Protein AF-A0A5B0ECW9-F1 (afdb_monomer_lite)

Organism: NCBI:txid254787

Radius of gyration: 17.34 Å; chains: 1; bounding box: 38×40×53 Å

Structure (mmCIF, N/CA/C/O backbone):
data_AF-A0A5B0ECW9-F1
#
_entry.id   AF-A0A5B0ECW9-F1
#
loop_
_atom_site.group_PDB
_atom_site.id
_atom_site.type_symbol
_atom_site.label_atom_id
_atom_site.label_alt_id
_atom_site.label_comp_id
_atom_site.label_asym_id
_atom_site.label_entity_id
_atom_site.label_seq_id
_atom_site.pdbx_PDB_ins_code
_atom_site.Cartn_x
_atom_site.Cartn_y
_atom_site.Cartn_z
_atom_site.occupancy
_atom_site.B_iso_or_equiv
_atom_site.auth_seq_id
_atom_site.auth_comp_id
_atom_site.auth_asym_id
_atom_site.auth_atom_id
_atom_site.pdbx_PDB_model_num
ATOM 1 N N . MET A 1 1 ? -18.403 -2.053 11.529 1.00 40.97 1 MET A N 1
ATOM 2 C CA . MET A 1 1 ? -18.933 -3.393 11.185 1.00 40.97 1 MET A CA 1
ATOM 3 C C . MET A 1 1 ? -17.736 -4.323 11.004 1.00 40.97 1 MET A C 1
ATOM 5 O O . MET A 1 1 ? -16.914 -4.023 10.150 1.00 40.97 1 MET A O 1
ATOM 9 N N . GLN A 1 2 ? -17.565 -5.348 11.848 1.00 51.03 2 GLN A N 1
ATOM 10 C CA . GLN A 1 2 ? -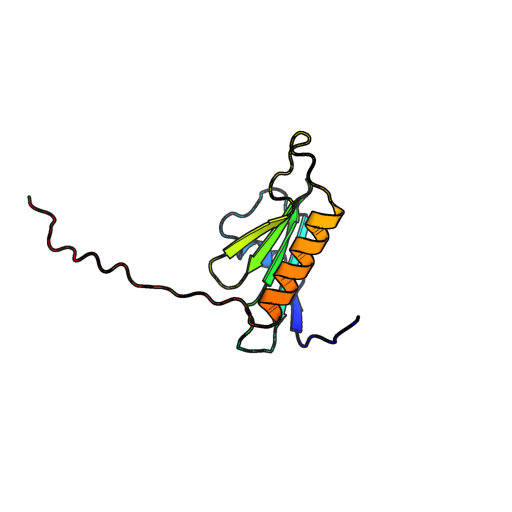16.448 -6.302 11.741 1.00 51.03 2 GLN A CA 1
ATOM 11 C C . GLN A 1 2 ? -16.870 -7.473 10.848 1.00 51.03 2 GLN A C 1
ATOM 13 O O . GLN A 1 2 ? -17.798 -8.202 11.187 1.00 51.03 2 GLN A O 1
ATOM 18 N N . SER A 1 3 ? -16.212 -7.624 9.704 1.00 62.00 3 SER A N 1
ATOM 19 C CA . SER A 1 3 ? -16.269 -8.814 8.854 1.00 62.00 3 SER A CA 1
ATOM 20 C C . SER A 1 3 ? -15.006 -9.640 9.085 1.00 62.00 3 SER A C 1
ATOM 22 O O . SER A 1 3 ? -13.915 -9.081 9.179 1.00 62.00 3 SER A O 1
ATOM 24 N N . THR A 1 4 ? -15.139 -10.961 9.188 1.00 73.75 4 THR A N 1
ATOM 25 C CA . THR A 1 4 ? -13.983 -11.863 9.249 1.00 73.75 4 THR A CA 1
ATOM 26 C C . THR A 1 4 ? -13.415 -12.028 7.844 1.00 73.75 4 THR A C 1
ATOM 28 O O . THR A 1 4 ? -14.128 -12.467 6.945 1.00 73.75 4 THR A O 1
ATOM 31 N N . PHE A 1 5 ? -12.147 -11.667 7.659 1.00 73.69 5 PHE A N 1
ATOM 32 C CA . PHE A 1 5 ? -11.414 -11.896 6.417 1.00 73.69 5 PHE A CA 1
ATOM 33 C C . PHE A 1 5 ? -10.542 -13.143 6.568 1.00 73.69 5 PHE A C 1
ATOM 35 O O . PHE A 1 5 ? -9.870 -13.304 7.585 1.00 73.69 5 PHE A O 1
ATOM 42 N N . ASP A 1 6 ? -10.566 -14.018 5.566 1.00 88.19 6 ASP A N 1
ATOM 43 C CA . ASP A 1 6 ? -9.714 -15.206 5.517 1.00 88.19 6 ASP A CA 1
ATOM 44 C C . ASP A 1 6 ? -8.411 -14.868 4.784 1.00 88.19 6 ASP A C 1
ATOM 46 O O . ASP A 1 6 ? -8.354 -14.819 3.550 1.00 88.19 6 ASP A O 1
ATOM 5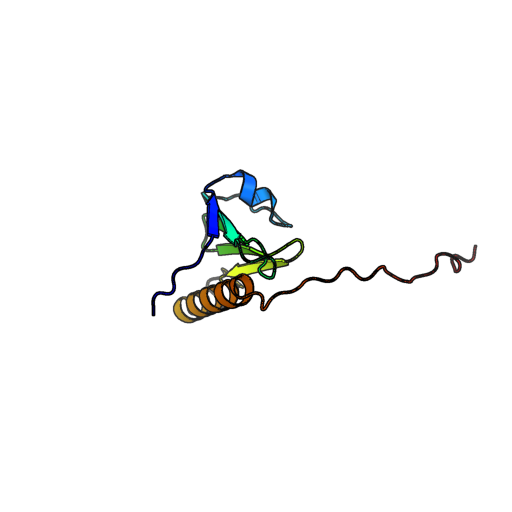0 N N . VAL A 1 7 ? -7.386 -14.539 5.568 1.00 89.50 7 VAL A N 1
ATOM 51 C CA . VAL A 1 7 ? -6.092 -14.048 5.089 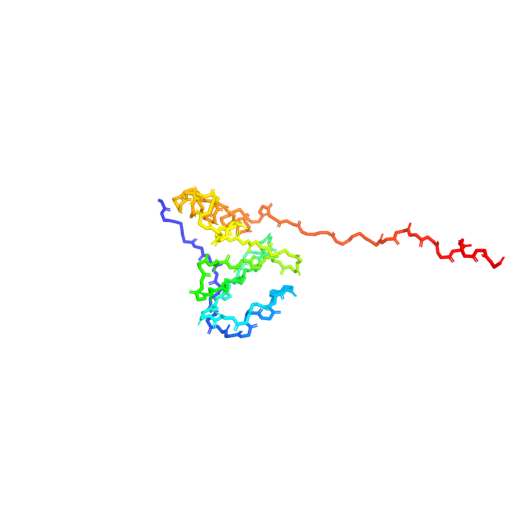1.00 89.50 7 VAL A CA 1
ATOM 52 C C . VAL A 1 7 ? -4.963 -14.680 5.895 1.00 89.50 7 VAL A C 1
ATOM 54 O O . VAL A 1 7 ? -5.105 -14.923 7.095 1.00 89.50 7 VAL A O 1
ATOM 57 N N . ASP A 1 8 ? -3.824 -14.898 5.250 1.00 93.31 8 ASP A N 1
ATOM 58 C CA . ASP A 1 8 ? -2.566 -15.166 5.935 1.00 93.31 8 ASP A CA 1
ATOM 59 C C . ASP A 1 8 ? -1.835 -13.835 6.168 1.00 93.31 8 ASP A C 1
ATOM 61 O O . ASP A 1 8 ? -1.788 -12.975 5.285 1.00 93.31 8 ASP A O 1
ATOM 65 N N . VAL A 1 9 ? -1.291 -13.645 7.373 1.00 94.06 9 VAL A N 1
ATOM 66 C CA . VAL A 1 9 ? -0.584 -12.418 7.771 1.00 94.06 9 VAL A CA 1
ATOM 67 C C . VAL A 1 9 ? 0.844 -12.763 8.154 1.00 94.06 9 VAL A C 1
ATOM 69 O O . VAL A 1 9 ? 1.079 -13.589 9.036 1.00 94.06 9 VAL A O 1
ATOM 72 N N . GLU A 1 10 ? 1.801 -12.089 7.529 1.00 95.56 10 GLU A N 1
ATOM 73 C CA . GLU A 1 10 ? 3.223 -12.283 7.772 1.00 95.56 10 GLU A CA 1
ATOM 74 C C . GLU A 1 10 ? 3.898 -10.949 8.102 1.00 95.56 10 GLU A C 1
ATOM 76 O O . GLU A 1 10 ? 3.936 -10.026 7.292 1.00 95.56 10 GLU A O 1
ATOM 81 N N . GLN A 1 11 ? 4.477 -10.846 9.297 1.00 95.06 11 GLN A N 1
ATOM 82 C CA . GLN A 1 11 ? 5.305 -9.702 9.680 1.00 95.06 11 GLN A CA 1
ATOM 83 C C . GLN A 1 11 ? 6.760 -10.010 9.339 1.00 95.06 11 GLN A C 1
ATOM 85 O O . GLN A 1 11 ? 7.470 -10.664 10.105 1.00 95.06 11 GLN A O 1
ATOM 90 N N . THR A 1 12 ? 7.196 -9.577 8.159 1.00 92.06 12 THR A N 1
ATOM 91 C CA . THR A 1 12 ? 8.526 -9.879 7.626 1.00 92.06 12 THR A CA 1
ATOM 92 C C . THR A 1 12 ? 9.120 -8.666 6.936 1.00 92.06 12 THR A C 1
ATOM 94 O O . THR A 1 12 ? 8.498 -8.086 6.050 1.00 92.06 12 THR A O 1
ATOM 97 N N . ARG A 1 13 ? 10.377 -8.337 7.264 1.00 89.25 13 ARG A N 1
ATOM 98 C CA . ARG A 1 13 ? 11.105 -7.241 6.598 1.00 89.25 13 ARG A CA 1
ATOM 99 C C . ARG A 1 13 ? 11.212 -7.425 5.089 1.00 89.25 13 ARG A C 1
ATOM 101 O O . ARG A 1 13 ? 11.315 -6.437 4.373 1.00 89.25 13 ARG A O 1
ATOM 108 N N . SER A 1 14 ? 11.168 -8.670 4.613 1.00 91.31 14 SER A N 1
ATOM 109 C CA . SER A 1 14 ? 11.210 -8.965 3.180 1.00 91.31 14 SER A CA 1
ATOM 110 C C . SER A 1 14 ? 10.023 -8.387 2.406 1.00 91.31 14 SER A C 1
ATOM 112 O O . SER A 1 14 ? 10.184 -8.120 1.226 1.00 91.31 14 SER A O 1
ATOM 114 N N . ALA A 1 15 ? 8.886 -8.108 3.055 1.00 92.12 15 ALA A N 1
ATOM 115 C CA . ALA A 1 15 ? 7.728 -7.506 2.393 1.00 92.12 15 ALA A CA 1
ATOM 116 C C . ALA A 1 15 ? 7.984 -6.060 1.930 1.00 92.12 15 ALA A C 1
ATOM 118 O O . ALA A 1 15 ? 7.287 -5.568 1.053 1.00 92.12 15 ALA A O 1
ATOM 119 N N . ALA A 1 16 ? 9.013 -5.378 2.453 1.00 92.00 16 ALA A N 1
ATOM 120 C CA . ALA A 1 16 ? 9.439 -4.095 1.889 1.00 92.00 16 ALA A CA 1
ATOM 121 C C . ALA A 1 16 ? 9.970 -4.231 0.455 1.00 92.00 16 ALA A C 1
ATOM 123 O O . ALA A 1 16 ? 9.907 -3.269 -0.299 1.00 92.00 16 ALA A O 1
ATOM 124 N N . MET A 1 17 ? 10.478 -5.411 0.078 1.00 92.56 17 MET A N 1
ATOM 125 C CA . MET A 1 17 ? 10.997 -5.671 -1.268 1.00 92.56 17 MET A CA 1
ATOM 126 C C . MET A 1 17 ? 9.891 -5.839 -2.313 1.00 92.56 17 MET A C 1
ATOM 128 O O . MET A 1 17 ? 10.206 -5.914 -3.496 1.00 92.56 17 MET A O 1
ATOM 132 N N . ASP A 1 18 ? 8.629 -5.903 -1.880 1.00 92.56 18 ASP A N 1
ATOM 133 C CA . ASP A 1 18 ? 7.478 -5.940 -2.779 1.00 92.56 18 ASP A CA 1
ATOM 134 C C . ASP A 1 18 ? 7.229 -4.540 -3.385 1.00 92.56 18 ASP A C 1
ATOM 136 O O . ASP A 1 18 ? 6.721 -4.435 -4.496 1.00 92.56 18 ASP A O 1
ATOM 140 N N . LEU A 1 19 ? 7.659 -3.459 -2.710 1.00 92.69 19 LEU A N 1
ATOM 141 C CA . LEU A 1 19 ? 7.585 -2.098 -3.253 1.00 92.69 19 LEU A CA 1
ATOM 142 C C . LEU A 1 19 ? 8.479 -1.926 -4.484 1.00 92.69 19 LEU A C 1
ATOM 144 O O . LEU A 1 19 ? 9.618 -2.396 -4.519 1.00 92.69 19 LEU A O 1
ATOM 148 N N . ILE A 1 20 ? 8.012 -1.123 -5.442 1.00 91.69 20 ILE A N 1
ATOM 149 C CA . ILE A 1 20 ? 8.801 -0.738 -6.620 1.00 91.69 20 ILE A CA 1
ATOM 150 C C . ILE A 1 20 ? 9.992 0.121 -6.195 1.00 91.69 20 ILE A C 1
ATOM 152 O O . ILE A 1 20 ? 11.105 -0.053 -6.693 1.00 91.69 20 ILE A O 1
ATOM 156 N N . ASN A 1 21 ? 9.755 1.047 -5.263 1.00 89.38 21 ASN A N 1
ATOM 157 C CA . ASN A 1 21 ? 10.781 1.903 -4.681 1.00 89.38 21 ASN A CA 1
ATOM 158 C C . ASN A 1 21 ? 10.771 1.736 -3.162 1.00 89.38 21 ASN A C 1
ATOM 160 O O . ASN A 1 21 ? 9.880 2.235 -2.473 1.00 89.38 21 ASN A O 1
ATOM 164 N N . VAL A 1 22 ? 11.772 1.027 -2.647 1.00 91.19 22 VAL A N 1
ATOM 165 C CA . VAL A 1 22 ? 11.892 0.758 -1.213 1.00 91.19 22 VAL A CA 1
ATOM 166 C C . VAL A 1 22 ? 12.409 2.014 -0.495 1.00 91.19 22 VAL A C 1
ATOM 168 O O . VAL A 1 22 ? 13.467 2.514 -0.880 1.00 91.19 22 VAL A O 1
ATOM 171 N N . PRO A 1 23 ? 11.708 2.533 0.531 1.00 89.00 23 PRO A N 1
ATOM 172 C CA . PRO A 1 23 ? 12.192 3.668 1.311 1.00 89.00 23 PRO A CA 1
ATOM 173 C C . PRO A 1 23 ? 13.354 3.259 2.229 1.00 89.00 23 PRO A C 1
ATOM 175 O O . PRO A 1 23 ? 13.458 2.108 2.653 1.00 89.00 23 PRO A O 1
ATOM 178 N N . ASP A 1 24 ? 14.224 4.211 2.567 1.00 88.88 24 ASP A N 1
ATOM 179 C CA . ASP A 1 24 ? 15.399 3.958 3.415 1.00 88.88 24 ASP A CA 1
ATOM 180 C C . ASP A 1 24 ? 15.042 3.776 4.904 1.00 88.88 24 ASP A C 1
ATOM 182 O O . ASP A 1 24 ? 15.787 3.152 5.662 1.00 88.88 24 ASP A O 1
ATOM 186 N N . ASP A 1 25 ? 13.900 4.311 5.342 1.00 91.31 25 ASP A N 1
ATOM 187 C CA . ASP A 1 25 ? 13.492 4.422 6.744 1.00 91.31 25 ASP A CA 1
ATOM 188 C C . ASP A 1 25 ? 12.346 3.468 7.124 1.00 91.31 25 ASP A C 1
ATOM 190 O O . ASP A 1 25 ? 11.475 3.800 7.928 1.00 91.31 25 ASP A O 1
ATOM 194 N N . VAL A 1 26 ? 12.353 2.247 6.579 1.00 93.44 26 VAL A N 1
ATOM 195 C CA . VAL A 1 26 ? 11.373 1.203 6.925 1.00 93.44 26 VAL A CA 1
ATOM 196 C C . V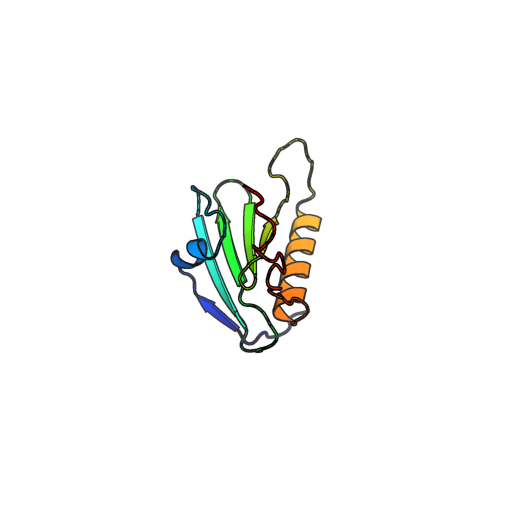AL A 1 26 ? 11.444 0.846 8.413 1.00 93.44 26 VAL A C 1
ATOM 198 O O . VAL A 1 26 ? 12.443 0.316 8.906 1.00 93.44 26 VAL A O 1
ATOM 201 N N . VAL A 1 27 ? 10.329 1.046 9.114 1.00 94.50 27 VAL A N 1
ATOM 202 C CA . VAL A 1 27 ? 10.155 0.715 10.534 1.00 94.50 27 VAL A CA 1
ATOM 203 C C . VAL A 1 27 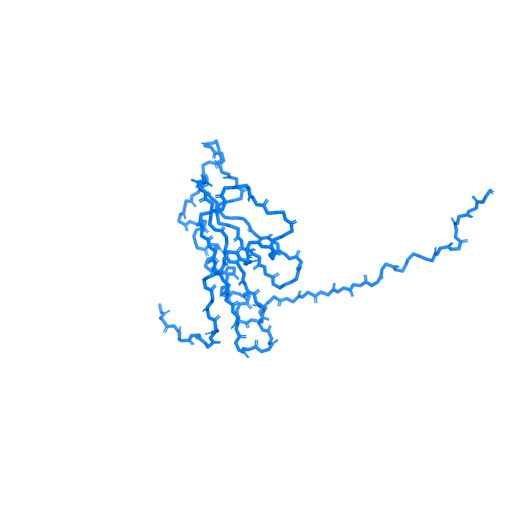? 9.500 -0.653 10.695 1.00 94.50 27 VAL A C 1
ATOM 205 O O . VAL A 1 27 ? 9.980 -1.495 11.457 1.00 94.50 27 VAL A O 1
ATOM 208 N N . GLN A 1 28 ? 8.405 -0.891 9.971 1.00 94.50 28 GLN A N 1
ATOM 209 C CA . GLN A 1 28 ? 7.620 -2.118 10.076 1.00 94.50 28 GLN A CA 1
ATOM 210 C C . GLN A 1 28 ? 7.055 -2.525 8.723 1.00 94.50 28 GLN A C 1
ATOM 212 O O . GLN A 1 28 ? 6.790 -1.703 7.855 1.00 94.50 28 GLN A O 1
ATOM 217 N N . THR A 1 29 ? 6.860 -3.826 8.564 1.00 96.75 29 THR A N 1
ATOM 218 C CA . THR A 1 29 ? 6.348 -4.441 7.345 1.00 96.75 29 THR A CA 1
ATOM 219 C C . THR A 1 29 ? 5.340 -5.521 7.693 1.00 96.75 29 THR A C 1
ATOM 221 O O . THR A 1 29 ? 5.547 -6.293 8.634 1.00 96.75 29 THR A O 1
ATOM 224 N N . VAL A 1 30 ? 4.244 -5.569 6.944 1.00 96.44 30 VAL A N 1
ATOM 225 C CA . VAL A 1 30 ? 3.201 -6.585 7.096 1.00 96.44 30 VAL A CA 1
ATOM 226 C C . VAL A 1 30 ? 2.731 -7.002 5.715 1.00 96.44 30 VAL A C 1
ATOM 228 O O . VAL A 1 30 ? 2.190 -6.187 4.978 1.00 96.44 30 VAL A O 1
ATOM 231 N N . ARG A 1 31 ? 2.896 -8.274 5.374 1.00 95.75 31 ARG A N 1
ATOM 232 C CA . ARG A 1 31 ? 2.301 -8.870 4.183 1.00 95.75 31 ARG A CA 1
ATOM 233 C C . ARG A 1 31 ? 0.984 -9.539 4.548 1.00 95.75 31 ARG A C 1
ATOM 235 O O . ARG A 1 31 ? 0.904 -10.263 5.539 1.00 95.75 31 ARG A O 1
ATOM 242 N N . ILE A 1 32 ? -0.037 -9.291 3.743 1.00 93.88 32 ILE A N 1
ATOM 243 C CA . ILE A 1 32 ? -1.356 -9.903 3.844 1.00 93.88 32 ILE A CA 1
ATOM 244 C C . ILE A 1 32 ? -1.627 -10.633 2.536 1.00 93.88 32 ILE A C 1
ATOM 246 O O . ILE A 1 32 ? -1.608 -10.031 1.465 1.00 93.88 32 ILE A O 1
ATOM 250 N N . VAL A 1 33 ? -1.902 -11.929 2.626 1.00 93.25 33 VAL A N 1
ATOM 251 C CA . VAL A 1 33 ? -2.243 -12.767 1.476 1.00 93.25 33 VAL A CA 1
ATOM 252 C C . VAL A 1 33 ? -3.674 -13.268 1.658 1.00 93.25 33 VAL A C 1
ATOM 254 O O . VAL A 1 33 ? -3.913 -14.144 2.492 1.00 93.25 33 VAL A O 1
ATOM 257 N N . PRO A 1 34 ? -4.653 -12.709 0.929 1.00 91.81 34 PRO A N 1
ATOM 258 C CA . PRO A 1 34 ? -6.016 -13.224 0.953 1.00 91.81 34 PRO A CA 1
ATOM 259 C C . PRO A 1 34 ? -6.106 -14.655 0.414 1.00 91.81 34 PRO A C 1
ATOM 261 O O . PRO A 1 34 ? -5.426 -15.000 -0.549 1.00 91.81 34 PRO A O 1
ATOM 264 N N . ARG A 1 35 ? -6.988 -15.489 0.988 1.00 90.38 35 ARG A N 1
ATOM 265 C CA . ARG A 1 35 ? -7.283 -16.823 0.422 1.00 90.38 35 ARG A CA 1
ATOM 266 C C . ARG A 1 35 ? -8.190 -16.772 -0.806 1.00 90.38 35 ARG A C 1
ATOM 268 O O . ARG A 1 35 ? -8.281 -17.753 -1.541 1.00 90.38 35 ARG A O 1
ATOM 275 N N . ASN A 1 36 ? -8.889 -15.656 -1.009 1.00 88.50 36 ASN A N 1
ATOM 276 C CA . ASN A 1 36 ? -9.711 -15.442 -2.191 1.00 88.50 36 ASN A CA 1
ATOM 277 C C . ASN A 1 36 ? -8.800 -15.269 -3.425 1.00 88.50 36 ASN A C 1
ATOM 279 O O . ASN A 1 36 ? -8.033 -14.308 -3.444 1.00 88.50 36 ASN A O 1
ATOM 283 N N . PRO A 1 37 ? -8.888 -16.137 -4.451 1.00 86.50 37 PRO A N 1
ATOM 284 C CA . PRO A 1 37 ? -8.036 -16.046 -5.638 1.00 86.50 37 PRO A CA 1
ATOM 285 C C . PRO A 1 37 ? -8.276 -14.788 -6.485 1.00 86.50 37 PRO A C 1
ATOM 287 O O . PRO A 1 37 ? -7.402 -14.419 -7.263 1.00 86.50 37 PRO A O 1
ATOM 290 N N . ASP A 1 38 ? -9.431 -14.133 -6.337 1.00 88.56 38 ASP A N 1
ATOM 291 C CA . ASP A 1 38 ? -9.740 -12.885 -7.044 1.00 88.56 38 ASP A CA 1
ATOM 292 C C . ASP A 1 38 ? -9.157 -11.648 -6.336 1.00 88.56 38 ASP A C 1
ATOM 294 O O . ASP A 1 38 ? -9.202 -10.546 -6.879 1.00 88.56 38 ASP A O 1
ATOM 298 N N . ALA A 1 39 ? -8.628 -11.804 -5.119 1.00 92.06 39 ALA A N 1
ATOM 299 C CA . ALA A 1 39 ? -8.070 -10.719 -4.324 1.00 92.06 39 ALA A CA 1
ATOM 300 C C . ALA A 1 39 ? -6.541 -10.684 -4.424 1.00 92.06 39 ALA A C 1
ATOM 302 O O . ALA A 1 39 ? -5.863 -11.704 -4.299 1.00 92.06 39 ALA A O 1
ATOM 303 N N . ALA A 1 40 ? -5.988 -9.487 -4.607 1.00 93.25 40 ALA A N 1
ATOM 304 C CA . ALA A 1 40 ? -4.545 -9.312 -4.693 1.00 93.25 40 ALA A CA 1
ATOM 305 C C . ALA A 1 40 ? -3.880 -9.354 -3.299 1.00 93.25 40 ALA A C 1
ATOM 307 O O . ALA A 1 40 ? -4.473 -8.880 -2.322 1.00 93.25 40 ALA A O 1
ATOM 308 N N . PRO A 1 41 ? -2.646 -9.885 -3.186 1.00 93.94 41 PRO A N 1
ATOM 309 C CA . PRO A 1 41 ? -1.845 -9.747 -1.976 1.00 93.94 41 PRO A CA 1
ATOM 310 C C . PRO A 1 41 ? -1.492 -8.276 -1.726 1.00 93.94 41 PRO A C 1
ATOM 312 O O . PRO A 1 41 ? -1.400 -7.476 -2.659 1.00 93.94 41 PRO A O 1
ATOM 315 N N . LEU A 1 42 ? -1.286 -7.940 -0.455 1.00 96.00 42 LEU A N 1
ATOM 316 C CA . LEU A 1 42 ? -0.937 -6.600 0.003 1.00 96.00 42 LEU A CA 1
ATOM 317 C C . LEU A 1 42 ? 0.346 -6.631 0.831 1.00 96.00 42 LEU A C 1
ATOM 319 O O . LEU A 1 42 ? 0.520 -7.528 1.658 1.00 96.00 42 LEU A O 1
ATOM 323 N N . ALA A 1 43 ? 1.190 -5.613 0.694 1.00 96.88 43 ALA A N 1
ATOM 324 C CA . ALA A 1 43 ? 2.288 -5.361 1.620 1.00 96.88 43 ALA A CA 1
ATOM 325 C C . ALA A 1 43 ? 2.197 -3.941 2.181 1.00 96.88 43 ALA A C 1
ATOM 327 O O . ALA A 1 43 ? 2.257 -2.958 1.450 1.00 96.88 43 ALA A O 1
ATOM 328 N N . PHE A 1 44 ? 2.062 -3.842 3.498 1.00 96.38 44 PHE A N 1
ATOM 329 C CA . PHE A 1 44 ? 2.156 -2.596 4.243 1.00 96.38 44 PHE A CA 1
ATOM 330 C C . PHE A 1 44 ? 3.606 -2.372 4.631 1.00 96.38 44 PHE A C 1
ATOM 332 O O . PHE A 1 44 ? 4.226 -3.246 5.241 1.00 96.38 44 PHE A O 1
ATOM 339 N N . VAL A 1 45 ? 4.119 -1.185 4.345 1.00 96.12 45 VAL A N 1
ATOM 340 C CA . VAL A 1 45 ? 5.449 -0.741 4.746 1.00 96.12 45 VAL A CA 1
ATOM 341 C C . VAL A 1 45 ? 5.291 0.596 5.455 1.00 96.12 45 VAL A C 1
ATOM 343 O O . VAL A 1 45 ? 4.904 1.597 4.858 1.00 96.12 45 VAL A O 1
ATOM 346 N N . LEU A 1 46 ? 5.533 0.580 6.762 1.00 93.94 46 LEU A N 1
ATOM 347 C CA . LEU A 1 46 ? 5.450 1.743 7.634 1.00 93.94 46 LEU A CA 1
ATOM 348 C C . LEU A 1 46 ? 6.849 2.342 7.763 1.00 93.94 46 LEU A C 1
ATOM 350 O O . LEU A 1 46 ? 7.800 1.615 8.072 1.00 93.94 46 LEU A O 1
ATOM 354 N N . THR A 1 47 ? 6.957 3.647 7.556 1.00 91.69 47 THR A N 1
ATOM 355 C CA . THR A 1 47 ? 8.209 4.417 7.596 1.00 91.69 47 THR A CA 1
ATOM 356 C C . THR A 1 47 ? 8.296 5.280 8.862 1.00 91.69 47 THR A C 1
ATOM 358 O O . THR A 1 47 ? 7.388 5.279 9.700 1.00 91.69 47 THR A O 1
ATOM 361 N N . GLY A 1 48 ? 9.421 5.972 9.060 1.00 84.94 48 GLY A N 1
ATOM 362 C CA . GLY A 1 48 ? 9.683 6.795 10.242 1.00 84.94 48 GLY A CA 1
ATOM 363 C C . GLY A 1 48 ? 9.078 8.202 10.184 1.00 84.94 48 GLY A C 1
ATOM 364 O O . GLY A 1 48 ? 8.799 8.783 11.234 1.00 84.94 48 GLY A O 1
ATOM 365 N N . PHE A 1 49 ? 8.856 8.749 8.988 1.00 75.81 49 PHE A N 1
ATOM 366 C CA . PHE A 1 49 ? 8.181 10.032 8.757 1.00 75.81 49 PHE A CA 1
ATOM 367 C C . PHE A 1 49 ? 6.919 9.795 7.916 1.00 75.81 49 PHE A C 1
ATOM 369 O O . PHE A 1 49 ? 6.990 9.028 6.964 1.00 75.81 49 PHE A O 1
ATOM 376 N N . PRO A 1 50 ? 5.760 10.369 8.291 1.00 68.31 50 PRO A N 1
ATOM 377 C CA . PRO A 1 50 ? 4.481 9.670 8.329 1.00 68.31 50 PRO A CA 1
ATOM 378 C C . PRO A 1 50 ? 4.014 9.254 6.940 1.00 68.31 50 PRO A C 1
ATOM 380 O O . PRO A 1 50 ? 3.262 9.985 6.309 1.00 68.31 50 PRO A O 1
ATOM 383 N N . THR A 1 51 ? 4.435 8.076 6.482 1.00 83.00 51 THR A N 1
ATOM 384 C CA . THR A 1 51 ? 3.910 7.446 5.276 1.00 83.00 51 THR A CA 1
ATOM 385 C C . THR A 1 51 ? 3.655 5.965 5.523 1.00 83.00 51 THR A C 1
ATOM 387 O O . THR A 1 51 ? 4.433 5.234 6.142 1.00 83.00 51 THR A O 1
ATOM 390 N N . VAL A 1 52 ? 2.515 5.504 5.027 1.00 93.00 52 VAL A N 1
ATOM 391 C CA . VAL A 1 52 ? 2.229 4.088 4.838 1.00 93.00 52 VAL A CA 1
ATOM 392 C C . VAL A 1 52 ? 2.304 3.838 3.347 1.00 93.00 52 VAL A C 1
ATOM 394 O O . VAL A 1 52 ? 1.516 4.387 2.576 1.00 93.00 52 VAL A O 1
ATOM 397 N N . HIS A 1 53 ? 3.262 3.013 2.943 1.00 94.69 53 HIS A N 1
ATOM 398 C CA . HIS A 1 53 ? 3.317 2.497 1.587 1.00 94.69 53 HIS A CA 1
ATOM 399 C C . HIS A 1 53 ? 2.527 1.191 1.557 1.00 94.69 53 HIS A C 1
ATOM 401 O O . HIS A 1 53 ? 2.742 0.306 2.388 1.00 94.69 53 HIS A O 1
ATOM 407 N N . LEU A 1 54 ? 1.600 1.087 0.616 1.00 95.69 54 LEU A N 1
ATOM 408 C CA . LEU A 1 54 ? 0.796 -0.102 0.384 1.00 95.69 54 LEU A CA 1
ATOM 409 C C . LEU A 1 54 ? 1.121 -0.625 -1.011 1.00 95.69 54 LEU A C 1
ATOM 411 O O . LEU A 1 54 ? 0.681 -0.043 -1.998 1.00 95.69 54 LEU A O 1
ATOM 415 N N . HIS A 1 55 ? 1.865 -1.723 -1.084 1.00 96.69 55 HIS A N 1
ATOM 416 C CA . HIS A 1 55 ? 1.986 -2.481 -2.322 1.00 96.69 55 HIS A CA 1
ATOM 417 C C . HIS A 1 55 ? 0.743 -3.350 -2.509 1.00 96.69 55 HIS A C 1
ATOM 419 O O . HIS A 1 55 ? 0.287 -3.984 -1.551 1.00 96.69 55 HIS A O 1
ATOM 425 N N . ALA A 1 56 ? 0.222 -3.411 -3.728 1.00 95.25 56 ALA A N 1
ATOM 426 C CA . ALA A 1 56 ? -0.913 -4.233 -4.104 1.00 95.25 56 ALA A CA 1
ATOM 427 C C . ALA A 1 56 ? -0.627 -5.003 -5.394 1.00 95.25 56 ALA A C 1
ATOM 429 O O . ALA A 1 56 ? -0.288 -4.412 -6.419 1.00 95.25 56 ALA A O 1
ATOM 430 N N . GLY A 1 57 ? -0.846 -6.318 -5.352 1.00 92.94 57 GLY A N 1
ATOM 431 C CA . GLY A 1 57 ? -0.666 -7.171 -6.522 1.00 92.94 57 GLY A CA 1
ATOM 432 C C . GLY A 1 57 ? 0.800 -7.299 -6.914 1.00 92.94 57 GLY A C 1
ATOM 433 O O . GLY A 1 57 ? 1.588 -7.841 -6.141 1.00 92.94 57 GLY A O 1
ATOM 434 N N . LEU A 1 58 ? 1.123 -6.881 -8.136 1.00 90.69 58 LEU A N 1
ATOM 435 C CA . LEU A 1 58 ? 2.469 -6.956 -8.702 1.00 90.69 58 LEU A CA 1
ATOM 436 C C . LEU A 1 58 ? 3.036 -5.583 -9.090 1.00 90.69 58 LEU A C 1
ATOM 438 O O . LEU A 1 58 ? 4.252 -5.442 -9.215 1.00 90.69 58 LEU A O 1
ATOM 442 N N . LEU A 1 59 ? 2.185 -4.593 -9.367 1.00 91.31 59 LEU A N 1
ATOM 443 C CA . LEU A 1 59 ? 2.580 -3.384 -10.093 1.00 91.31 59 LEU A CA 1
ATOM 444 C C . LEU A 1 59 ? 2.242 -2.082 -9.378 1.00 91.31 59 LEU A C 1
ATOM 446 O O . LEU A 1 59 ? 2.675 -1.035 -9.860 1.00 91.31 59 LEU A O 1
ATOM 450 N N . GLN A 1 60 ? 1.454 -2.098 -8.304 1.00 93.88 60 GLN A N 1
ATOM 451 C CA . GLN A 1 60 ? 0.916 -0.857 -7.760 1.00 93.88 60 GLN A CA 1
ATOM 452 C C . GLN A 1 60 ? 1.359 -0.585 -6.332 1.00 93.88 60 GLN A C 1
ATOM 454 O O . GLN A 1 60 ? 1.004 -1.306 -5.405 1.00 93.88 60 GLN A O 1
ATOM 459 N N . ASP A 1 61 ? 2.031 0.551 -6.171 1.00 94.69 61 ASP A N 1
ATOM 460 C CA . ASP A 1 61 ? 2.285 1.172 -4.879 1.00 94.69 61 ASP A CA 1
ATOM 461 C C . ASP A 1 61 ? 1.280 2.312 -4.659 1.00 94.69 61 ASP A C 1
ATOM 463 O O . ASP A 1 61 ? 1.033 3.139 -5.543 1.00 94.69 61 ASP A O 1
ATOM 467 N N . PHE A 1 62 ? 0.693 2.355 -3.469 1.00 93.81 62 PHE A N 1
ATOM 468 C CA . PHE A 1 62 ? -0.069 3.487 -2.954 1.00 93.81 62 PHE A CA 1
ATOM 469 C C . PHE A 1 62 ? 0.672 4.100 -1.765 1.00 93.81 62 PHE A C 1
ATOM 471 O O . PHE A 1 62 ? 1.371 3.398 -1.030 1.00 93.81 62 PHE A O 1
ATOM 478 N N . HIS A 1 63 ? 0.489 5.401 -1.550 1.00 92.25 63 HIS A N 1
ATOM 479 C CA . HIS A 1 63 ? 1.121 6.140 -0.460 1.00 92.25 63 HIS A CA 1
ATOM 480 C C . HIS A 1 63 ? 0.064 6.939 0.293 1.00 92.25 63 HIS A C 1
ATOM 482 O O . HIS A 1 63 ? -0.726 7.653 -0.325 1.00 92.25 63 HIS A O 1
ATOM 488 N N . PHE A 1 64 ? 0.060 6.799 1.615 1.00 92.56 64 PHE A N 1
ATOM 489 C CA . PHE A 1 64 ? -0.871 7.486 2.502 1.00 92.56 64 PHE A CA 1
ATOM 490 C C . PHE A 1 64 ? -0.092 8.154 3.637 1.00 92.56 64 PHE A C 1
ATOM 492 O O . PHE A 1 64 ? 0.558 7.436 4.406 1.00 92.56 64 PHE A O 1
ATOM 499 N N . PRO A 1 65 ? -0.133 9.490 3.776 1.00 90.38 65 PRO A N 1
ATOM 500 C CA . PRO A 1 65 ? -0.710 10.474 2.857 1.00 90.38 65 PRO A CA 1
ATOM 501 C C . PRO A 1 65 ? 0.021 10.513 1.507 1.00 90.38 65 PRO A C 1
ATOM 503 O O . PRO A 1 65 ? 1.117 9.965 1.355 1.00 90.38 65 PRO A O 1
ATOM 506 N N . SER A 1 66 ? -0.598 11.167 0.526 1.00 86.56 66 SER A N 1
ATOM 507 C CA . SER A 1 66 ? -0.017 11.334 -0.810 1.00 86.56 66 SER A CA 1
ATOM 508 C C . SER A 1 66 ? 1.129 12.353 -0.818 1.00 86.56 66 SER A C 1
ATOM 510 O O . SER A 1 66 ? 2.078 12.221 -1.595 1.00 86.56 66 SER A O 1
ATOM 512 N N . CYS A 1 67 ? 1.084 13.328 0.093 1.00 86.00 67 CYS A N 1
ATOM 513 C CA . CYS A 1 67 ? 2.144 14.272 0.387 1.00 86.00 67 CYS A CA 1
ATOM 514 C C . CYS A 1 67 ? 2.373 14.358 1.903 1.00 86.00 67 CYS A C 1
ATOM 516 O O . CYS A 1 67 ? 1.486 14.679 2.685 1.00 86.00 67 CYS A O 1
ATOM 518 N N . ALA A 1 68 ? 3.610 14.126 2.335 1.00 78.50 68 ALA A N 1
ATOM 519 C CA . ALA A 1 68 ? 3.985 14.238 3.745 1.00 78.50 68 ALA A CA 1
ATOM 520 C C . ALA A 1 68 ? 4.439 15.658 4.143 1.00 78.50 68 ALA A C 1
ATOM 522 O O . ALA A 1 68 ? 5.017 15.838 5.216 1.00 78.50 68 ALA A O 1
ATOM 523 N N . CYS A 1 69 ? 4.266 16.663 3.274 1.00 85.50 69 CYS A N 1
ATOM 524 C CA . CYS A 1 69 ? 4.662 18.028 3.610 1.00 85.50 69 CYS A CA 1
ATOM 525 C C . CYS A 1 69 ? 3.645 18.681 4.553 1.00 85.50 69 CYS A C 1
ATOM 527 O O . CYS A 1 69 ? 2.451 18.393 4.523 1.00 85.50 69 CYS A O 1
ATOM 529 N N . ASP A 1 70 ? 4.125 19.613 5.365 1.00 81.88 70 ASP A N 1
ATOM 530 C CA . ASP A 1 70 ? 3.309 20.410 6.280 1.00 81.88 70 ASP A CA 1
ATOM 531 C C . ASP A 1 70 ? 2.466 21.483 5.570 1.00 81.88 70 ASP A C 1
ATOM 533 O O . ASP A 1 70 ? 1.638 22.124 6.202 1.00 81.88 70 ASP A O 1
ATOM 537 N N . ALA A 1 71 ? 2.667 21.685 4.265 1.00 86.69 71 ALA A N 1
ATOM 538 C CA . ALA A 1 71 ? 1.959 22.690 3.476 1.00 86.69 71 ALA A CA 1
ATOM 539 C C . ALA A 1 71 ? 0.692 22.162 2.786 1.00 86.69 71 ALA A C 1
ATOM 541 O O . ALA A 1 71 ? -0.140 22.960 2.358 1.00 86.69 71 ALA A O 1
ATOM 542 N N . CYS A 1 72 ? 0.565 20.844 2.609 1.00 85.25 72 CYS A N 1
ATOM 543 C CA . CYS A 1 72 ? -0.570 20.244 1.905 1.00 85.25 72 CYS A CA 1
ATOM 544 C C . CYS A 1 72 ? -1.812 20.083 2.790 1.00 85.25 72 CYS A C 1
ATOM 546 O O . CYS A 1 72 ? -2.877 19.818 2.239 1.00 85.25 72 CYS A O 1
ATOM 548 N N . ASP A 1 73 ? -1.684 20.266 4.112 1.00 84.00 73 ASP A N 1
ATOM 549 C CA . ASP A 1 73 ? -2.774 20.165 5.095 1.00 84.00 73 ASP A CA 1
ATOM 550 C C . ASP A 1 73 ? -3.696 18.950 4.844 1.00 84.00 73 ASP A C 1
ATOM 552 O O . ASP A 1 73 ? -4.919 19.038 4.966 1.00 84.00 73 ASP A O 1
ATOM 556 N N . GLU A 1 74 ? -3.111 17.808 4.453 1.00 83.75 74 GLU A N 1
ATOM 557 C CA . GLU A 1 74 ? -3.862 16.571 4.232 1.00 83.75 74 GLU A CA 1
ATOM 558 C C . GLU A 1 74 ? -4.511 16.131 5.548 1.00 83.75 74 GLU A C 1
ATOM 560 O O . GLU A 1 74 ? -3.848 15.962 6.577 1.00 83.75 74 GLU A O 1
ATOM 565 N N . ASP A 1 75 ? -5.832 15.950 5.524 1.00 88.94 75 ASP A N 1
ATOM 566 C CA . ASP A 1 75 ? -6.567 15.531 6.707 1.00 88.94 75 ASP A CA 1
ATOM 567 C C . ASP A 1 75 ? -6.304 14.047 6.992 1.00 88.94 75 ASP A C 1
ATOM 569 O O . ASP A 1 75 ? -6.588 13.162 6.178 1.00 88.94 75 ASP A O 1
ATOM 573 N N . LEU A 1 76 ? -5.789 13.767 8.189 1.00 86.25 76 LEU A N 1
ATOM 574 C CA . LEU A 1 76 ? -5.425 12.416 8.612 1.00 86.25 76 LEU A CA 1
ATOM 575 C C . LEU A 1 76 ? -6.624 11.464 8.658 1.00 86.25 76 LEU A C 1
ATOM 577 O O . LEU A 1 76 ? -6.449 10.264 8.453 1.00 86.25 76 LEU A O 1
ATOM 581 N N . THR A 1 77 ? -7.826 11.978 8.935 1.00 91.19 77 THR A N 1
ATOM 582 C CA . THR A 1 77 ? -9.028 11.140 9.028 1.00 91.19 77 THR A CA 1
ATOM 583 C C . THR A 1 77 ? -9.430 10.658 7.642 1.00 91.19 77 THR A C 1
ATOM 585 O O . THR A 1 77 ? -9.536 9.455 7.431 1.00 91.19 77 THR A O 1
ATOM 588 N N . SER A 1 78 ? -9.543 11.575 6.682 1.00 91.56 78 SER A N 1
ATOM 589 C CA . SER A 1 78 ? -9.812 11.254 5.280 1.00 91.56 78 SER A CA 1
ATOM 590 C C . SER A 1 78 ? -8.735 10.348 4.681 1.00 91.56 78 SER A C 1
ATOM 592 O O . SER A 1 78 ? -9.058 9.350 4.051 1.00 91.56 78 SER A O 1
ATOM 594 N N . THR A 1 79 ? -7.458 10.600 4.986 1.00 92.44 79 THR A N 1
ATOM 595 C CA . THR A 1 79 ? -6.345 9.746 4.544 1.00 92.44 79 THR A CA 1
ATOM 596 C C . THR A 1 79 ? -6.483 8.315 5.075 1.00 92.44 79 THR A C 1
ATOM 598 O O . THR A 1 79 ? -6.234 7.347 4.354 1.00 92.44 79 THR A O 1
ATOM 601 N N . ALA A 1 80 ? -6.884 8.156 6.339 1.00 92.06 80 ALA A N 1
ATOM 602 C CA . ALA A 1 80 ? -7.120 6.843 6.930 1.00 92.06 80 ALA A CA 1
ATOM 603 C C . ALA A 1 80 ? -8.354 6.149 6.327 1.00 92.06 80 ALA A C 1
ATOM 605 O O . ALA A 1 80 ? -8.316 4.940 6.095 1.00 92.06 80 ALA A O 1
ATOM 606 N N . GLU A 1 81 ? -9.422 6.899 6.046 1.00 94.50 81 GLU A N 1
ATOM 607 C CA . GLU A 1 81 ? -10.615 6.397 5.357 1.00 94.50 81 GLU A CA 1
ATOM 608 C C . GLU A 1 81 ? -10.289 5.939 3.928 1.00 94.50 81 GLU A C 1
ATOM 610 O O . GLU A 1 81 ? -10.728 4.863 3.520 1.00 94.50 81 GLU A O 1
ATOM 615 N N . ASP A 1 82 ? -9.458 6.685 3.202 1.00 94.56 82 ASP A N 1
ATOM 616 C CA . ASP A 1 82 ? -9.001 6.343 1.853 1.00 94.56 82 ASP A CA 1
ATOM 617 C C . ASP A 1 82 ? -8.111 5.096 1.854 1.00 94.56 82 ASP A C 1
ATOM 619 O O . ASP A 1 82 ? -8.278 4.210 1.008 1.00 94.56 82 ASP A O 1
ATOM 623 N N . LEU A 1 83 ? -7.205 4.973 2.831 1.00 94.25 83 LEU A N 1
ATOM 624 C CA . LEU A 1 83 ? -6.424 3.752 3.041 1.00 94.25 83 LEU A CA 1
ATOM 625 C C . LEU A 1 83 ? -7.350 2.558 3.311 1.00 94.25 83 LEU A C 1
ATOM 627 O O . LEU A 1 83 ? -7.216 1.510 2.675 1.00 94.25 83 LEU A O 1
ATOM 631 N N . GLU A 1 84 ? -8.304 2.705 4.233 1.00 94.06 84 GLU A N 1
ATOM 632 C CA . GLU A 1 84 ? -9.254 1.646 4.576 1.00 94.06 84 GLU A CA 1
ATOM 633 C C . GLU A 1 84 ? -10.098 1.236 3.361 1.00 94.06 84 GLU A C 1
ATOM 635 O O . GLU A 1 84 ? -10.263 0.042 3.088 1.00 94.06 84 GLU A O 1
ATOM 640 N N . TRP A 1 85 ? -10.610 2.211 2.612 1.00 94.88 85 TRP A N 1
ATOM 641 C CA . TRP A 1 85 ? -11.387 1.982 1.401 1.00 94.88 85 TRP A CA 1
ATOM 642 C C . TRP A 1 85 ? -10.563 1.262 0.328 1.00 94.88 85 TRP A C 1
ATOM 644 O O . TRP A 1 85 ? -11.044 0.293 -0.271 1.00 94.88 85 TRP A O 1
ATOM 654 N N . THR A 1 86 ? -9.310 1.675 0.131 1.00 95.00 86 THR A N 1
ATOM 655 C CA . THR A 1 86 ? -8.385 1.074 -0.840 1.00 95.00 86 THR A CA 1
ATOM 656 C C . THR A 1 86 ? -8.119 -0.388 -0.496 1.00 95.00 86 THR A C 1
ATOM 658 O O . THR A 1 86 ? -8.345 -1.274 -1.323 1.00 95.00 86 THR A O 1
ATOM 661 N N . VAL A 1 87 ? -7.734 -0.666 0.755 1.00 93.31 87 VAL A N 1
ATOM 662 C CA . VAL A 1 87 ? -7.483 -2.031 1.243 1.00 93.31 87 VAL A CA 1
ATOM 663 C C . VAL A 1 87 ? -8.724 -2.900 1.068 1.00 93.31 87 VAL A C 1
ATOM 665 O O . VAL A 1 87 ? -8.629 -3.983 0.494 1.00 93.31 87 VAL A O 1
ATOM 668 N N . ARG A 1 88 ? -9.899 -2.424 1.504 1.00 90.94 88 ARG A N 1
ATOM 669 C CA . ARG A 1 88 ? -11.168 -3.161 1.375 1.00 90.94 88 ARG A CA 1
ATOM 670 C C . ARG A 1 88 ? -11.500 -3.484 -0.077 1.00 90.94 88 ARG A C 1
ATOM 672 O O . ARG A 1 88 ? -11.924 -4.600 -0.360 1.00 90.94 88 ARG A O 1
ATOM 679 N N . THR A 1 89 ? -11.304 -2.531 -0.983 1.00 92.25 89 THR A N 1
ATOM 680 C CA . THR A 1 89 ? -11.578 -2.715 -2.412 1.00 92.25 89 THR A CA 1
ATOM 681 C C . THR A 1 89 ? -10.682 -3.798 -3.008 1.00 92.25 89 THR A C 1
ATOM 683 O O . THR A 1 89 ? -11.172 -4.670 -3.727 1.00 92.25 89 THR A O 1
ATOM 686 N N . ILE A 1 90 ? -9.393 -3.803 -2.659 1.00 92.44 90 ILE A N 1
ATOM 687 C CA . ILE A 1 90 ? -8.433 -4.791 -3.162 1.00 92.44 90 ILE A CA 1
ATOM 688 C C . ILE A 1 90 ? -8.725 -6.188 -2.602 1.00 92.44 90 ILE A C 1
ATOM 690 O O . ILE A 1 90 ? -8.853 -7.139 -3.374 1.00 92.44 90 ILE A O 1
ATOM 694 N N . VAL A 1 91 ? -8.901 -6.326 -1.281 1.00 88.56 91 VAL A N 1
ATOM 695 C CA . VAL A 1 91 ? -9.156 -7.644 -0.661 1.00 88.56 91 VAL A CA 1
ATOM 696 C C . VAL A 1 91 ? -10.533 -8.217 -1.011 1.00 88.56 91 VAL A C 1
ATOM 698 O O . VAL A 1 91 ? -10.747 -9.422 -0.888 1.00 88.56 91 VAL A O 1
ATOM 701 N N . ALA A 1 92 ? -11.471 -7.379 -1.466 1.00 87.62 92 ALA A N 1
ATOM 702 C CA . ALA A 1 92 ? -12.755 -7.812 -2.014 1.00 87.62 92 ALA A CA 1
ATOM 703 C C . ALA A 1 92 ? -12.672 -8.273 -3.485 1.00 87.62 92 ALA A C 1
ATOM 705 O O . ALA A 1 92 ? -13.687 -8.700 -4.032 1.00 87.62 92 ALA A O 1
ATOM 706 N N . GLY A 1 93 ? -11.499 -8.192 -4.125 1.00 88.69 93 GLY A N 1
ATOM 707 C CA . GLY A 1 93 ? -11.298 -8.547 -5.535 1.00 88.69 93 GLY A CA 1
ATOM 708 C C . GLY A 1 93 ? -11.723 -7.461 -6.529 1.00 88.69 93 GLY A C 1
ATOM 709 O O . GLY A 1 93 ? -11.915 -7.731 -7.711 1.00 88.69 93 GLY A O 1
ATOM 710 N N . GLY A 1 94 ? -11.883 -6.215 -6.072 1.00 91.00 94 GLY A N 1
ATOM 711 C CA . GLY A 1 94 ? -12.206 -5.069 -6.931 1.00 91.00 94 GLY A CA 1
ATOM 712 C C . GLY A 1 94 ? -11.011 -4.519 -7.717 1.00 91.00 94 GLY A C 1
ATOM 713 O O . GLY A 1 94 ? -11.180 -3.615 -8.534 1.00 91.00 94 GLY A O 1
ATOM 714 N N . TYR A 1 95 ? -9.809 -5.043 -7.473 1.00 91.69 95 TYR A N 1
ATOM 715 C CA . TYR A 1 95 ? -8.566 -4.617 -8.105 1.00 91.69 95 TYR A CA 1
ATOM 716 C C . TYR A 1 95 ? -8.031 -5.714 -9.029 1.00 91.69 95 TYR A C 1
ATOM 718 O O . TYR A 1 95 ? -7.904 -6.864 -8.618 1.00 91.69 95 TYR A O 1
ATOM 726 N N . SER A 1 96 ? -7.713 -5.359 -10.277 1.00 90.25 96 SER A N 1
ATOM 727 C CA . SER A 1 96 ? -7.161 -6.298 -11.258 1.00 90.25 96 SER A CA 1
ATOM 728 C C . SER A 1 96 ? -6.081 -5.636 -12.102 1.00 90.25 96 SER A C 1
ATOM 730 O O . SER A 1 96 ? -6.219 -4.488 -12.527 1.00 90.25 96 SER A O 1
ATOM 732 N N . GLU A 1 97 ? -5.022 -6.386 -12.377 1.00 90.19 97 GLU A N 1
ATOM 733 C CA . GLU A 1 97 ? -3.888 -5.948 -13.183 1.00 90.19 97 GLU A CA 1
ATOM 734 C C . GLU A 1 97 ? -3.878 -6.695 -14.514 1.00 90.19 97 GLU A C 1
ATOM 736 O O . GLU A 1 97 ? -4.253 -7.867 -14.611 1.00 90.19 97 GLU A O 1
ATOM 741 N N . ARG A 1 98 ? -3.448 -6.015 -15.578 1.00 87.50 98 ARG A N 1
ATOM 742 C CA . ARG A 1 98 ? -3.337 -6.608 -16.913 1.00 87.50 98 ARG A CA 1
ATOM 743 C C . ARG A 1 98 ? -2.055 -6.145 -17.575 1.00 87.50 98 ARG A C 1
ATOM 745 O O . ARG A 1 98 ? -1.876 -4.957 -17.826 1.00 87.50 98 ARG A O 1
ATOM 752 N N . PHE A 1 99 ? -1.206 -7.096 -17.943 1.00 83.38 99 PHE A N 1
ATOM 753 C CA . PHE A 1 99 ? -0.083 -6.824 -18.826 1.00 83.38 99 PHE A CA 1
ATOM 754 C C . PHE A 1 99 ? -0.551 -6.910 -20.280 1.00 83.38 99 PHE A C 1
ATOM 756 O O . PHE A 1 99 ? -0.983 -7.968 -20.739 1.00 83.38 99 PHE A O 1
ATOM 763 N N . SER A 1 100 ? -0.471 -5.800 -21.012 1.00 83.00 100 SER A N 1
ATOM 764 C CA . SER A 1 100 ? -0.623 -5.817 -22.468 1.00 83.00 100 SER A CA 1
ATOM 765 C C . SER A 1 100 ? 0.762 -5.755 -23.103 1.00 83.00 100 SER A C 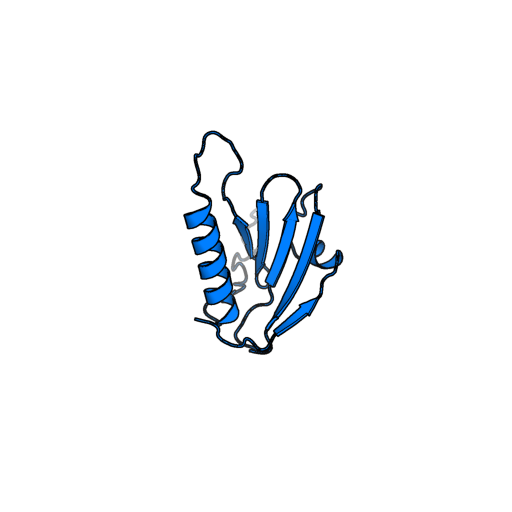1
ATOM 767 O O . SER A 1 100 ? 1.497 -4.807 -22.820 1.00 83.00 100 SER A O 1
ATOM 769 N N . PRO A 1 101 ? 1.148 -6.721 -23.956 1.00 79.69 101 PRO A N 1
ATOM 770 C CA . PRO A 1 101 ? 2.400 -6.610 -24.685 1.00 79.69 101 PRO A CA 1
ATOM 771 C C . PRO A 1 101 ? 2.366 -5.342 -25.544 1.00 79.69 101 PRO A C 1
ATOM 773 O O . PRO A 1 101 ? 1.395 -5.092 -26.262 1.00 79.69 101 PRO A O 1
ATOM 776 N N . LEU A 1 102 ? 3.428 -4.535 -25.467 1.00 72.56 102 LEU A N 1
ATOM 777 C CA . LEU A 1 102 ? 3.637 -3.405 -26.368 1.00 72.56 102 LEU A CA 1
ATOM 778 C C . LEU A 1 102 ? 3.729 -3.950 -27.796 1.00 72.56 102 LEU A C 1
ATOM 780 O O . LEU A 1 102 ? 4.775 -4.431 -28.225 1.00 72.56 102 LEU A O 1
ATOM 784 N N . ALA A 1 103 ? 2.638 -3.876 -28.551 1.00 64.12 103 ALA A N 1
ATOM 785 C CA . ALA A 1 103 ? 2.649 -4.120 -29.984 1.00 64.12 103 ALA A CA 1
ATOM 786 C C . ALA A 1 103 ? 3.299 -2.919 -30.692 1.00 64.12 103 ALA A C 1
ATOM 788 O O . ALA A 1 103 ? 2.630 -2.139 -31.363 1.00 64.12 103 ALA A O 1
ATOM 789 N N . ARG A 1 104 ? 4.612 -2.735 -30.521 1.00 60.66 104 ARG A N 1
ATOM 790 C CA . ARG A 1 104 ? 5.412 -1.920 -31.437 1.00 60.66 104 ARG A CA 1
ATOM 791 C C . ARG A 1 104 ? 6.262 -2.884 -32.262 1.00 60.66 104 ARG A C 1
ATOM 793 O O . ARG A 1 104 ? 7.223 -3.426 -31.717 1.00 60.66 104 ARG A O 1
ATOM 800 N N . PRO A 1 105 ? 5.911 -3.158 -33.529 1.00 57.12 105 PRO A N 1
ATOM 801 C CA . PRO A 1 105 ? 6.766 -3.980 -34.367 1.00 57.12 105 PRO A CA 1
ATOM 802 C C . PRO A 1 105 ? 8.120 -3.269 -34.535 1.00 57.12 105 PRO A C 1
ATOM 804 O O . PRO A 1 105 ? 8.197 -2.058 -34.747 1.00 57.12 105 PRO A O 1
ATOM 807 N N . LEU A 1 106 ? 9.203 -4.023 -34.337 1.00 62.78 106 LEU A N 1
ATOM 808 C CA . LEU A 1 106 ? 10.588 -3.544 -34.416 1.00 62.78 106 LEU A CA 1
ATOM 809 C C . LEU A 1 106 ? 11.075 -3.397 -35.874 1.00 62.78 106 LEU A C 1
ATOM 811 O O . LEU A 1 106 ? 12.274 -3.325 -36.119 1.00 62.78 106 LEU A O 1
ATOM 815 N N . ASP A 1 107 ? 10.167 -3.364 -36.851 1.00 60.28 107 ASP A N 1
ATOM 816 C CA . ASP A 1 107 ? 10.469 -3.325 -38.285 1.00 60.28 107 ASP A CA 1
ATOM 817 C C . ASP A 1 107 ? 10.644 -1.901 -38.848 1.00 60.28 107 ASP A C 1
ATOM 819 O O . ASP A 1 107 ? 10.995 -1.747 -40.014 1.00 60.28 107 ASP A O 1
ATOM 823 N N . GLN A 1 108 ? 10.472 -0.854 -38.030 1.00 58.81 108 GLN A N 1
ATOM 824 C CA . GLN A 1 108 ? 10.673 0.548 -38.433 1.00 58.81 108 GLN A CA 1
ATOM 825 C C . GLN A 1 108 ? 11.857 1.242 -37.744 1.00 58.81 108 GLN A C 1
ATOM 827 O O . GLN A 1 108 ? 11.770 2.405 -37.349 1.00 58.81 108 GLN A O 1
ATOM 832 N N . VAL A 1 109 ? 12.994 0.555 -37.624 1.00 58.78 109 VAL A N 1
ATOM 833 C CA . VAL A 1 109 ? 14.291 1.238 -37.489 1.00 58.78 109 VAL A CA 1
ATOM 834 C C . VAL A 1 109 ? 14.894 1.331 -38.891 1.00 58.78 109 VAL A C 1
ATOM 836 O O . VAL A 1 109 ? 15.607 0.435 -39.333 1.00 58.78 109 VAL A O 1
ATOM 839 N N . GLN A 1 110 ? 14.537 2.386 -39.628 1.00 51.97 110 GLN A N 1
ATOM 840 C CA . GLN A 1 110 ? 15.212 2.727 -40.881 1.00 51.97 110 GLN A CA 1
ATOM 841 C C . GLN A 1 110 ? 16.622 3.236 -40.554 1.00 51.97 110 GLN A C 1
ATOM 843 O O . GLN A 1 110 ? 16.773 4.181 -39.779 1.00 51.97 110 GLN A O 1
ATOM 848 N N . ALA A 1 111 ? 17.617 2.548 -41.118 1.00 49.81 111 ALA A N 1
ATOM 849 C CA . ALA A 1 111 ? 19.017 2.960 -41.176 1.00 49.81 111 ALA A CA 1
ATOM 850 C C . ALA A 1 111 ? 19.229 4.134 -42.143 1.00 49.81 111 ALA A C 1
ATOM 852 O O . ALA A 1 111 ? 18.428 4.258 -43.102 1.00 49.81 111 ALA A O 1
#

Sequence (111 aa):
MQSTFDVDVEQTRSAAMDLINVPDDVVQTVRIVPRNPDAAPLAFVLTGFPTVHLHAGLLQDFHFPSCACDACDEDLTSTAEDLEWTVRTIVAGGYSERFSPLARPLDQVQA

Secondary structure (DSSP, 8-state):
--PPP-EEEE--GGGGGGSSS--TTEEEEEEEEESSTTSPPEEEEEESSS-EEEEETTTEEEEESS---TTS---HHHHHHHHHHHHHHHHTT-----PPP----TT----

Foldseek 3Di:
DDDDFAKDKDWDPCLLVLDPDRDPFFDTKMWIGGPPPLAWIWMWTAGDQGWTWIRTHRDDIDIQPPDSDPPVPDDNVVSVVVVVVVNVCRSVNVDDDDDDPPPDPPPPPDD

InterPro domains:
  IPR045773 Protein of unknown function DUF6226 [PF19736] (2-101)

pLDDT: mean 86.51, std 11.89, range [40.97, 96.88]